Protein AF-A0A3S0BU8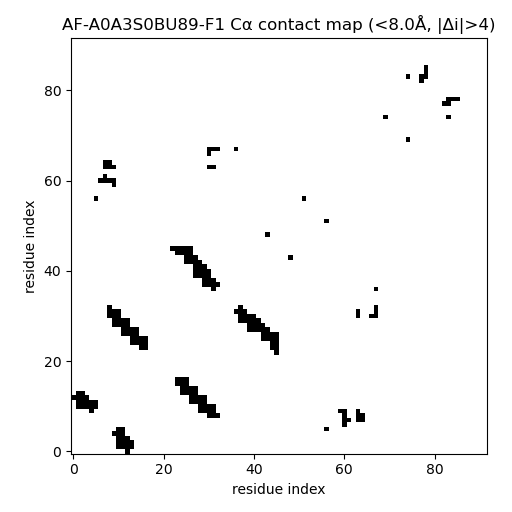9-F1 (afdb_monomer)

Structure (mmCIF, N/CA/C/O backbone):
data_AF-A0A3S0BU89-F1
#
_entry.id   AF-A0A3S0BU89-F1
#
loop_
_atom_site.group_PDB
_atom_site.id
_atom_site.type_symbol
_atom_site.label_atom_id
_atom_site.label_alt_id
_atom_site.label_comp_id
_atom_site.label_asym_id
_atom_site.label_entity_id
_atom_site.label_seq_id
_atom_site.pdbx_PDB_ins_code
_atom_site.Cartn_x
_atom_site.Cartn_y
_atom_site.Cartn_z
_atom_site.occupancy
_atom_site.B_iso_or_equiv
_atom_site.auth_seq_id
_atom_site.auth_comp_id
_atom_site.auth_asym_id
_atom_site.auth_atom_id
_atom_site.pdbx_PDB_model_num
ATOM 1 N N . MET A 1 1 ? 5.395 -13.588 6.426 1.00 62.25 1 MET A N 1
ATOM 2 C CA . MET A 1 1 ? 6.649 -12.809 6.513 1.00 62.25 1 MET A CA 1
ATOM 3 C C . MET A 1 1 ? 6.749 -11.882 5.298 1.00 62.25 1 MET A C 1
ATOM 5 O O . MET A 1 1 ? 6.175 -12.230 4.269 1.00 62.25 1 MET A O 1
ATOM 9 N N . VAL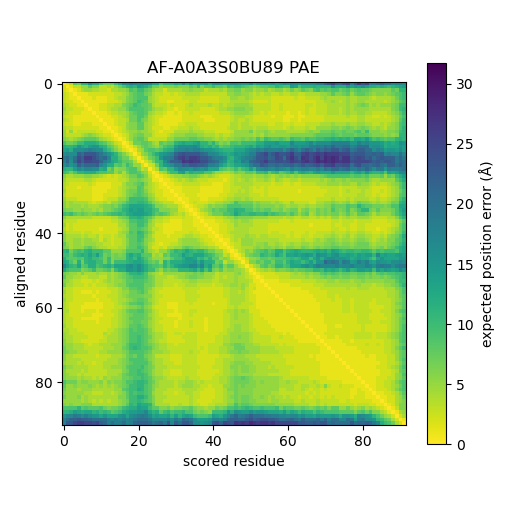 A 1 2 ? 7.358 -10.697 5.435 1.00 78.75 2 VAL A N 1
ATOM 10 C CA . VAL A 1 2 ? 7.607 -9.731 4.337 1.00 78.75 2 VAL A CA 1
ATOM 11 C C . VAL A 1 2 ? 9.011 -9.933 3.762 1.00 78.75 2 VAL A C 1
ATOM 13 O O . VAL A 1 2 ? 9.893 -10.388 4.483 1.00 78.75 2 VAL A O 1
ATOM 16 N N . ASP A 1 3 ? 9.219 -9.615 2.483 1.00 84.69 3 ASP A N 1
ATOM 17 C CA . ASP A 1 3 ? 10.498 -9.839 1.794 1.00 84.69 3 ASP A CA 1
ATOM 18 C C . ASP A 1 3 ? 11.501 -8.699 2.009 1.00 84.69 3 ASP A C 1
ATOM 20 O O . ASP A 1 3 ? 12.703 -8.946 2.051 1.00 84.69 3 ASP A O 1
ATOM 24 N N . ALA A 1 4 ? 11.029 -7.451 2.091 1.00 88.75 4 ALA A N 1
ATOM 25 C CA . ALA A 1 4 ? 11.879 -6.290 2.349 1.00 88.75 4 ALA A CA 1
ATOM 26 C C . ALA A 1 4 ? 11.111 -5.166 3.057 1.00 88.75 4 ALA A C 1
ATOM 28 O O . ALA A 1 4 ? 9.920 -4.966 2.817 1.00 88.75 4 ALA A O 1
ATOM 29 N N . ASN A 1 5 ? 11.820 -4.404 3.888 1.00 91.56 5 ASN A N 1
ATOM 30 C CA . ASN A 1 5 ? 11.356 -3.143 4.460 1.00 91.56 5 ASN A CA 1
ATOM 31 C C . ASN A 1 5 ? 11.967 -1.992 3.649 1.00 91.56 5 ASN A C 1
ATOM 33 O O . ASN A 1 5 ? 13.186 -1.931 3.508 1.00 91.56 5 ASN A O 1
ATOM 37 N N . LEU A 1 6 ? 11.124 -1.116 3.104 1.00 91.62 6 LEU A N 1
ATOM 38 C CA . LEU A 1 6 ? 11.530 0.032 2.288 1.00 91.62 6 LEU A CA 1
ATOM 39 C C . LEU A 1 6 ? 11.523 1.351 3.086 1.00 91.62 6 LEU A C 1
ATOM 41 O O . LEU A 1 6 ? 11.687 2.416 2.500 1.00 91.62 6 LEU A O 1
ATOM 45 N N . GLY A 1 7 ? 11.340 1.296 4.410 1.00 92.44 7 GLY A N 1
ATOM 46 C CA . GLY A 1 7 ? 11.268 2.461 5.294 1.00 92.44 7 GLY A CA 1
ATOM 47 C C . GLY A 1 7 ? 9.892 3.136 5.293 1.00 92.44 7 GLY A C 1
ATOM 48 O O . GLY A 1 7 ? 9.043 2.845 4.456 1.00 92.44 7 GLY A O 1
ATOM 49 N N . GLY A 1 8 ? 9.643 4.019 6.267 1.00 92.56 8 GLY A N 1
ATOM 50 C CA . GLY A 1 8 ? 8.407 4.819 6.330 1.00 92.56 8 GLY A CA 1
ATOM 51 C C . GLY A 1 8 ? 7.106 4.013 6.461 1.00 92.56 8 GLY A C 1
ATOM 52 O O . GLY A 1 8 ? 6.057 4.488 6.045 1.00 92.56 8 GLY A O 1
ATOM 53 N N . GLY A 1 9 ? 7.170 2.787 6.994 1.00 93.44 9 GLY A N 1
ATOM 54 C CA . GLY A 1 9 ? 6.013 1.886 7.073 1.00 93.44 9 GLY A CA 1
ATOM 55 C C . GLY A 1 9 ? 5.678 1.178 5.757 1.00 93.44 9 GLY A C 1
ATOM 56 O O . GLY A 1 9 ? 4.584 0.639 5.624 1.00 93.44 9 GLY A O 1
ATOM 57 N N . VAL A 1 10 ? 6.598 1.172 4.786 1.00 95.31 10 VAL A N 1
ATOM 58 C CA . VAL A 1 10 ? 6.417 0.537 3.475 1.00 95.31 10 VAL A CA 1
ATOM 59 C C . VAL A 1 10 ? 7.181 -0.781 3.404 1.00 95.31 10 VAL A C 1
ATOM 61 O O . VAL A 1 10 ? 8.371 -0.852 3.714 1.00 95.31 10 VAL A O 1
ATOM 64 N N . PHE A 1 11 ? 6.517 -1.829 2.925 1.00 93.06 11 PHE A N 1
ATOM 65 C CA . PHE A 1 11 ? 7.080 -3.170 2.795 1.00 93.06 11 PHE A CA 1
ATOM 66 C C . PHE A 1 11 ? 6.874 -3.728 1.398 1.00 93.06 11 PHE A C 1
ATOM 68 O O . PHE A 1 11 ? 5.842 -3.519 0.763 1.00 93.06 11 PHE A O 1
ATOM 75 N N . LYS A 1 12 ? 7.843 -4.517 0.946 1.00 90.75 12 LYS A N 1
ATOM 76 C CA . LYS A 1 12 ? 7.727 -5.337 -0.255 1.00 90.75 12 LYS A CA 1
ATOM 77 C C . LYS A 1 12 ? 7.429 -6.768 0.161 1.00 90.75 12 LYS A C 1
ATOM 79 O O . LYS A 1 12 ? 8.129 -7.336 1.002 1.00 90.75 12 LYS A O 1
ATOM 84 N N . LYS A 1 13 ? 6.412 -7.363 -0.452 1.00 88.81 13 LYS A N 1
ATOM 85 C CA . LYS A 1 13 ? 6.075 -8.778 -0.285 1.00 88.81 13 LYS A CA 1
ATOM 86 C C . LYS A 1 13 ? 5.856 -9.432 -1.641 1.00 88.81 13 LYS A C 1
ATOM 88 O O . LYS A 1 13 ? 5.304 -8.822 -2.552 1.00 88.81 13 LYS A O 1
ATOM 93 N N . ARG A 1 14 ? 6.309 -10.669 -1.785 1.00 85.06 14 ARG A N 1
ATOM 94 C CA . ARG A 1 14 ? 6.030 -11.527 -2.929 1.00 85.06 14 ARG A CA 1
ATOM 95 C C . ARG A 1 14 ? 4.832 -12.394 -2.591 1.00 85.06 14 ARG A C 1
ATOM 97 O O . ARG A 1 14 ? 4.828 -13.107 -1.590 1.00 85.06 14 ARG A O 1
ATOM 104 N N . VAL A 1 15 ? 3.813 -12.329 -3.435 1.00 82.94 15 VAL A N 1
ATOM 105 C CA . VAL A 1 15 ? 2.623 -13.170 -3.320 1.00 82.94 15 VAL A CA 1
ATOM 106 C C . VAL A 1 15 ? 2.688 -14.217 -4.422 1.00 82.94 15 VAL A C 1
ATOM 108 O O . VAL A 1 15 ? 2.849 -13.896 -5.603 1.00 82.94 15 VAL A O 1
ATOM 111 N N . ALA A 1 16 ? 2.641 -15.487 -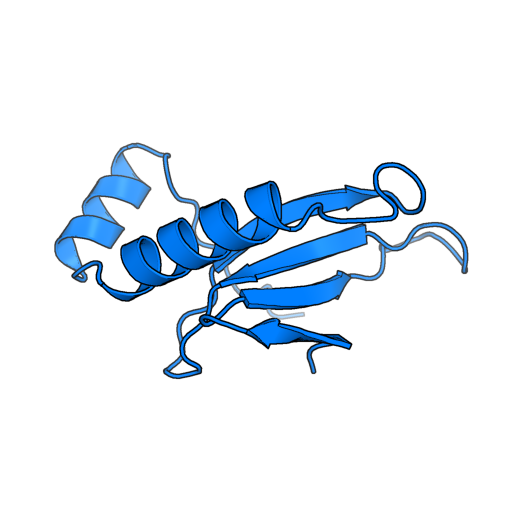4.024 1.00 77.94 16 ALA A N 1
ATOM 112 C CA . ALA A 1 16 ? 2.641 -16.596 -4.964 1.00 77.94 16 ALA A CA 1
ATOM 113 C C . ALA A 1 16 ? 1.326 -16.606 -5.750 1.00 77.94 16 ALA A C 1
ATOM 115 O O . ALA A 1 16 ? 0.250 -16.451 -5.175 1.00 77.94 16 ALA A O 1
ATOM 116 N N . ARG A 1 17 ? 1.411 -16.813 -7.063 1.00 71.44 17 ARG A N 1
ATOM 117 C CA . ARG A 1 17 ? 0.233 -17.005 -7.906 1.00 71.44 17 ARG A CA 1
ATOM 118 C C . ARG A 1 17 ? -0.196 -18.464 -7.821 1.00 71.44 17 ARG A C 1
ATOM 120 O O . ARG A 1 17 ? 0.595 -19.360 -8.109 1.00 71.44 17 ARG A O 1
ATOM 127 N N . GLN A 1 18 ? -1.436 -18.702 -7.405 1.00 63.12 18 GLN A N 1
ATOM 128 C CA . GLN A 1 18 ? -1.986 -20.053 -7.332 1.00 63.12 18 GLN A CA 1
ATOM 129 C C . GLN A 1 18 ? -2.082 -20.641 -8.754 1.00 63.12 18 GLN A C 1
ATOM 131 O O . GLN A 1 18 ? -2.542 -19.961 -9.669 1.00 63.12 18 GLN A O 1
ATOM 136 N N . GLY A 1 19 ? -1.591 -21.870 -8.949 1.00 64.06 19 GLY A N 1
ATOM 137 C CA . GLY A 1 19 ? -1.634 -22.579 -10.238 1.00 64.06 19 GLY A CA 1
ATOM 138 C C . GLY A 1 19 ? -0.468 -22.330 -11.208 1.00 64.06 19 GLY A C 1
ATOM 139 O O . GLY A 1 19 ? -0.496 -22.870 -12.307 1.00 64.06 19 GLY A O 1
ATOM 140 N N . PHE A 1 20 ? 0.560 -21.555 -10.835 1.00 54.97 20 PHE A N 1
ATOM 141 C CA . PHE A 1 20 ? 1.725 -21.306 -11.698 1.00 54.97 20 PHE A CA 1
ATOM 142 C C . PHE A 1 20 ? 3.035 -21.728 -11.018 1.00 54.97 20 PHE A C 1
ATOM 144 O O . PHE A 1 20 ? 3.417 -21.179 -9.983 1.00 54.97 20 PHE A O 1
ATOM 151 N N . GLU A 1 21 ? 3.759 -22.679 -11.618 1.00 49.03 21 GLU A N 1
ATOM 152 C CA . GLU A 1 21 ? 5.075 -23.103 -11.133 1.00 49.03 21 GLU A CA 1
ATOM 153 C C . GLU A 1 21 ? 6.167 -22.075 -11.477 1.00 49.03 21 GLU A C 1
ATOM 155 O O . GLU A 1 21 ? 6.388 -21.728 -12.634 1.00 49.03 21 GLU A O 1
ATOM 160 N N . LYS A 1 22 ? 6.879 -21.613 -10.440 1.00 50.44 22 LYS A N 1
ATOM 161 C CA . LYS A 1 22 ? 8.179 -20.899 -10.445 1.00 50.44 22 LYS A CA 1
ATOM 162 C C . LYS A 1 22 ? 8.303 -19.572 -11.229 1.00 50.44 22 LYS A C 1
ATOM 164 O O . LYS A 1 22 ? 9.258 -18.834 -10.979 1.00 50.44 22 LYS A O 1
ATOM 169 N N . SER A 1 23 ? 7.366 -19.192 -12.099 1.00 53.16 23 SER A N 1
ATOM 170 C CA . SER A 1 23 ? 7.532 -18.056 -13.029 1.00 53.16 23 SER A CA 1
ATOM 171 C C . SER A 1 23 ? 6.598 -16.852 -12.813 1.00 53.16 23 SER A C 1
ATOM 173 O O . SER A 1 23 ? 6.884 -15.790 -13.360 1.00 53.16 23 SER A O 1
ATOM 175 N N . GLY A 1 24 ? 5.560 -16.941 -11.971 1.00 58.88 24 GLY A N 1
ATOM 176 C CA . GLY A 1 24 ? 4.481 -15.936 -11.932 1.00 58.88 24 GLY A CA 1
ATOM 177 C C . GLY A 1 24 ? 4.203 -15.234 -10.598 1.00 58.88 24 GLY A C 1
ATOM 178 O O . GLY A 1 24 ? 3.038 -14.986 -10.317 1.00 58.88 24 GLY A O 1
ATOM 179 N N . SER A 1 25 ? 5.192 -14.950 -9.741 1.00 71.81 25 SER A N 1
ATOM 180 C CA . SER A 1 25 ? 4.913 -14.237 -8.478 1.00 71.81 25 SER A CA 1
ATOM 181 C C . SER A 1 25 ? 4.534 -12.768 -8.702 1.00 71.81 25 SER A C 1
ATOM 183 O O . SER A 1 25 ? 5.131 -12.083 -9.534 1.00 71.81 25 SER A O 1
ATOM 185 N N . TYR A 1 26 ? 3.567 -12.273 -7.929 1.00 82.81 26 TYR A N 1
ATOM 186 C CA . TYR A 1 26 ? 3.266 -10.846 -7.855 1.00 82.81 26 TYR A CA 1
ATOM 187 C C . TYR A 1 26 ? 4.176 -10.181 -6.830 1.00 82.81 26 TYR A C 1
ATOM 189 O O . TYR A 1 26 ? 4.479 -10.750 -5.776 1.00 82.81 26 TYR A O 1
ATOM 197 N N . ARG A 1 27 ? 4.609 -8.961 -7.131 1.00 84.75 27 ARG A N 1
ATOM 198 C CA . ARG A 1 27 ? 5.273 -8.076 -6.177 1.00 84.75 27 ARG A CA 1
ATOM 199 C C . ARG A 1 27 ? 4.229 -7.095 -5.679 1.00 84.75 27 ARG A C 1
ATOM 201 O O . ARG A 1 27 ? 3.616 -6.388 -6.471 1.00 84.75 27 ARG A O 1
ATOM 208 N N . THR A 1 28 ? 4.032 -7.075 -4.371 1.00 89.94 28 THR A N 1
ATOM 209 C CA . THR A 1 28 ? 3.102 -6.165 -3.713 1.00 89.94 28 THR A CA 1
ATOM 210 C C . THR A 1 28 ? 3.857 -5.192 -2.828 1.00 89.94 28 THR A C 1
ATOM 212 O O . THR A 1 28 ? 4.780 -5.594 -2.109 1.00 89.94 28 THR A O 1
ATOM 215 N N . ILE A 1 29 ? 3.433 -3.936 -2.860 1.00 92.81 29 ILE A N 1
ATOM 216 C CA . ILE A 1 29 ? 3.829 -2.896 -1.923 1.00 92.81 29 ILE A CA 1
ATOM 217 C C . ILE A 1 29 ? 2.720 -2.731 -0.899 1.00 92.81 29 ILE A C 1
ATOM 219 O O . ILE A 1 29 ? 1.549 -2.571 -1.243 1.00 92.81 29 ILE A O 1
ATOM 223 N N . LEU A 1 30 ? 3.118 -2.824 0.360 1.00 93.81 30 LEU A N 1
ATOM 224 C CA . LEU A 1 30 ? 2.248 -2.825 1.520 1.00 93.81 30 LEU A CA 1
ATOM 225 C C . LEU A 1 30 ? 2.588 -1.633 2.407 1.00 93.81 30 LEU A C 1
ATOM 227 O O . LEU A 1 30 ? 3.768 -1.341 2.597 1.00 93.81 30 LEU A O 1
ATOM 231 N N . ALA A 1 31 ? 1.575 -1.016 3.004 1.00 94.94 31 ALA A N 1
ATOM 232 C CA . ALA A 1 31 ? 1.735 -0.106 4.128 1.00 94.94 31 ALA A CA 1
ATOM 233 C C . ALA A 1 31 ? 1.323 -0.787 5.434 1.00 94.94 31 ALA A C 1
ATOM 235 O O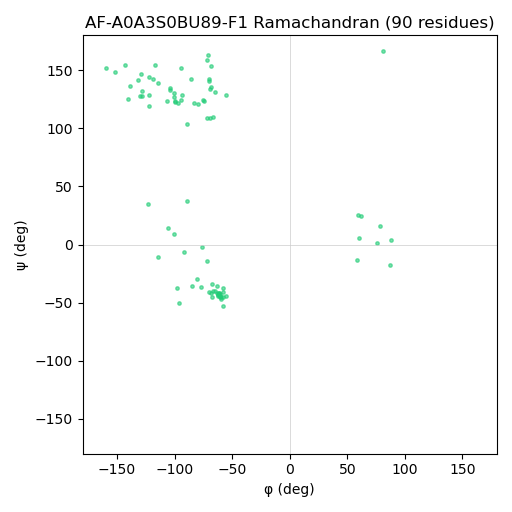 . ALA A 1 31 ? 0.287 -1.452 5.497 1.00 94.94 31 ALA A O 1
ATOM 236 N N . SER A 1 32 ? 2.135 -0.619 6.474 1.00 93.44 32 SER A N 1
ATOM 237 C CA . SER A 1 32 ? 1.806 -1.039 7.833 1.00 93.44 32 SER A CA 1
ATOM 238 C C . SER A 1 32 ? 2.655 -0.288 8.860 1.00 93.44 32 SER A C 1
ATOM 240 O O . SER A 1 32 ? 3.797 0.090 8.605 1.00 93.44 32 SER A O 1
ATOM 242 N N . ASN A 1 33 ? 2.120 -0.125 10.063 1.00 88.50 33 ASN A N 1
ATOM 243 C CA . ASN A 1 33 ? 2.859 0.286 11.257 1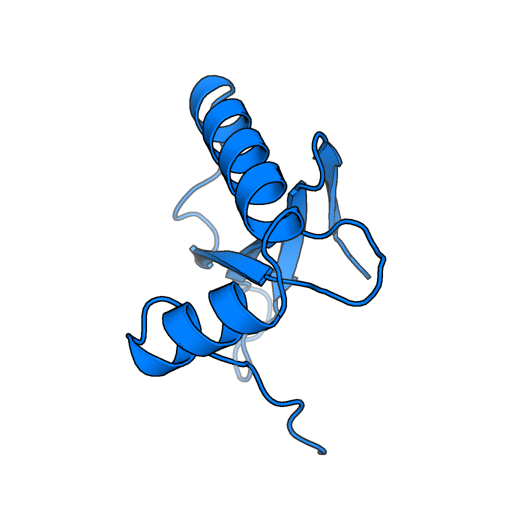.00 88.50 33 ASN A CA 1
ATOM 244 C C . ASN A 1 33 ? 3.081 -0.893 12.227 1.00 88.50 33 ASN A C 1
ATOM 246 O O . ASN A 1 33 ? 3.406 -0.672 13.389 1.00 88.50 33 ASN A O 1
ATOM 250 N N . TYR A 1 34 ? 2.869 -2.132 11.764 1.00 83.69 34 TYR A N 1
ATOM 251 C CA . TYR A 1 34 ? 2.859 -3.363 12.564 1.00 83.69 34 TYR A CA 1
ATOM 252 C C . TYR A 1 34 ? 1.803 -3.423 13.680 1.00 83.69 34 TYR A C 1
ATOM 254 O O . TYR A 1 34 ? 1.745 -4.418 14.398 1.00 83.69 34 TYR A O 1
ATOM 262 N N . ASN A 1 35 ? 0.904 -2.441 13.786 1.00 84.00 35 ASN A N 1
ATOM 263 C CA . ASN A 1 35 ? -0.145 -2.394 14.804 1.00 84.00 35 ASN A CA 1
ATOM 264 C C . ASN A 1 35 ? -1.438 -3.102 14.347 1.00 84.00 35 ASN A C 1
ATOM 266 O O . ASN A 1 35 ? -2.545 -2.627 14.579 1.00 84.00 35 ASN A O 1
ATOM 270 N N . GLY A 1 36 ? -1.295 -4.215 13.621 1.00 81.94 36 GLY A N 1
ATOM 271 C CA . GLY A 1 36 ? -2.407 -5.041 13.132 1.00 81.94 36 GLY A CA 1
ATOM 272 C C . GLY A 1 36 ? -3.016 -4.628 11.785 1.00 81.94 36 GLY A C 1
ATOM 273 O O . GLY A 1 36 ? -3.639 -5.465 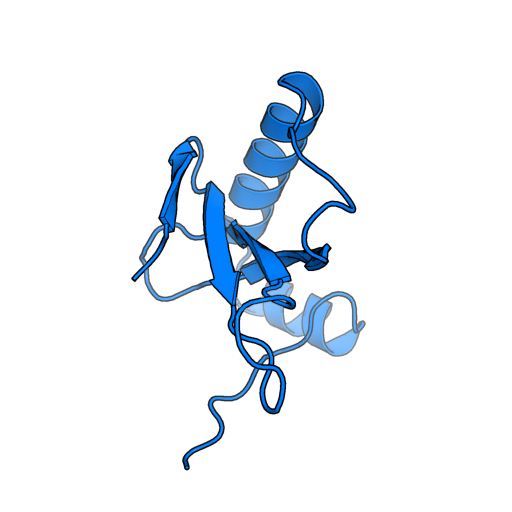11.138 1.00 81.94 36 GLY A O 1
ATOM 274 N N . MET A 1 37 ? -2.787 -3.402 11.305 1.00 87.81 37 MET A N 1
ATOM 275 C CA . MET A 1 37 ? -3.300 -2.935 10.010 1.00 87.81 37 MET A CA 1
ATOM 276 C C . MET A 1 37 ? -2.276 -3.135 8.889 1.00 87.81 37 MET A C 1
ATOM 278 O O . MET A 1 37 ? -1.122 -2.712 8.995 1.00 87.81 37 MET A O 1
ATOM 282 N N . TRP A 1 38 ? -2.709 -3.764 7.797 1.00 92.25 38 TRP A N 1
ATOM 283 C CA . TRP A 1 38 ? -1.928 -3.949 6.575 1.00 92.25 38 TRP A CA 1
ATOM 284 C C . TRP A 1 38 ? -2.763 -3.515 5.376 1.00 92.25 38 TRP A C 1
ATOM 286 O O . TRP A 1 38 ? -3.876 -4.001 5.200 1.00 92.25 38 TRP A O 1
ATOM 296 N N . VAL A 1 39 ? -2.215 -2.635 4.539 1.00 92.69 39 VAL A N 1
ATOM 297 C CA . VAL A 1 39 ? -2.898 -2.126 3.342 1.00 92.69 39 VAL A CA 1
ATOM 298 C C . VAL A 1 39 ? -2.064 -2.437 2.107 1.00 92.69 39 VAL A C 1
ATOM 300 O O . VAL A 1 39 ? -0.872 -2.135 2.072 1.00 92.69 39 VAL A O 1
ATOM 303 N N . PHE A 1 40 ? -2.678 -3.038 1.089 1.00 92.56 40 PHE A N 1
ATOM 304 C CA . PHE A 1 40 ? -2.061 -3.209 -0.227 1.00 92.56 40 PHE A CA 1
ATOM 305 C C . PHE A 1 40 ? -2.175 -1.900 -1.010 1.00 92.56 40 PHE A C 1
ATOM 307 O O . PHE A 1 40 ? -3.281 -1.429 -1.241 1.00 92.56 40 PHE A O 1
ATOM 314 N N . ILE A 1 41 ? -1.043 -1.325 -1.421 1.00 91.88 41 ILE A N 1
ATOM 315 C CA . ILE A 1 41 ? -1.021 -0.087 -2.214 1.00 91.88 41 ILE A CA 1
ATOM 316 C C . ILE A 1 41 ? -0.900 -0.419 -3.703 1.00 91.88 41 ILE A C 1
ATOM 318 O O . ILE A 1 41 ? -1.665 0.077 -4.520 1.00 91.88 41 ILE A O 1
ATOM 322 N N . ILE A 1 42 ? 0.073 -1.261 -4.067 1.00 89.25 42 ILE A N 1
ATOM 323 C CA . ILE A 1 42 ? 0.375 -1.587 -5.469 1.00 89.25 42 ILE A CA 1
ATOM 324 C C . ILE A 1 42 ? 0.661 -3.081 -5.582 1.00 89.25 42 ILE A C 1
ATOM 326 O O . ILE A 1 42 ? 1.402 -3.626 -4.764 1.00 89.25 42 ILE A O 1
ATOM 330 N N . GLY A 1 43 ? 0.124 -3.739 -6.609 1.00 88.38 43 GLY A N 1
ATOM 331 C CA . GLY A 1 43 ? 0.486 -5.099 -7.006 1.00 88.38 43 GLY A CA 1
ATOM 332 C C . GLY A 1 43 ? 0.832 -5.147 -8.492 1.00 88.38 43 GLY A C 1
ATOM 333 O O . GLY A 1 43 ? 0.091 -4.603 -9.301 1.00 88.38 43 GLY A O 1
ATOM 334 N N . PHE A 1 44 ? 1.948 -5.780 -8.851 1.00 83.69 44 PHE A N 1
ATOM 335 C CA . PHE A 1 44 ? 2.398 -5.905 -10.244 1.00 83.69 44 PHE A CA 1
ATOM 336 C C . PHE A 1 44 ? 3.047 -7.265 -10.505 1.00 83.69 44 PHE A C 1
ATOM 338 O O . PHE A 1 44 ? 3.552 -7.922 -9.582 1.00 83.69 44 PHE A O 1
ATOM 345 N N . ALA A 1 45 ? 3.015 -7.716 -11.759 1.00 81.50 45 ALA A N 1
ATOM 346 C CA . ALA A 1 45 ? 3.598 -8.993 -12.150 1.00 81.50 45 ALA A CA 1
ATOM 347 C C . ALA A 1 45 ? 5.137 -8.948 -12.128 1.00 81.50 45 ALA A C 1
ATOM 349 O O . ALA A 1 45 ? 5.777 -7.892 -12.198 1.00 81.50 45 ALA A O 1
ATOM 350 N N . LYS A 1 46 ? 5.766 -10.124 -12.032 1.00 72.94 46 LYS A N 1
ATOM 351 C CA . LYS A 1 46 ? 7.219 -10.260 -12.187 1.00 72.94 46 LYS A CA 1
ATOM 352 C C . LYS A 1 46 ? 7.645 -9.671 -13.545 1.00 72.94 46 LYS A C 1
ATOM 354 O O . LYS A 1 46 ? 7.089 -10.052 -14.567 1.00 72.94 46 LYS A O 1
ATOM 359 N N . ASN A 1 47 ? 8.645 -8.782 -13.526 1.00 68.62 47 ASN A N 1
ATOM 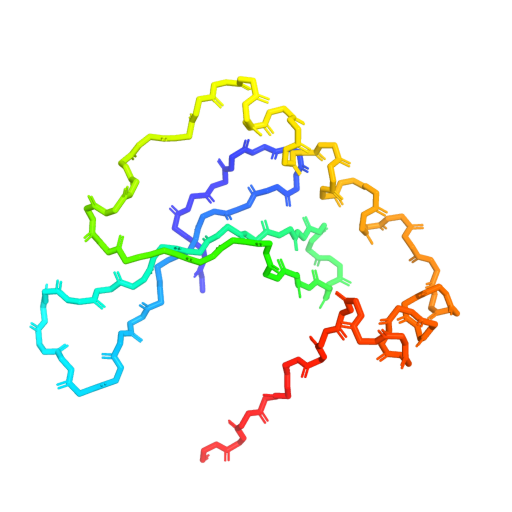360 C CA . ASN A 1 47 ? 9.216 -8.035 -14.666 1.00 68.62 47 ASN A CA 1
ATOM 361 C C . ASN A 1 47 ? 8.391 -6.848 -15.200 1.00 68.62 47 ASN A C 1
ATOM 363 O O . ASN A 1 47 ? 8.835 -6.194 -16.134 1.00 68.62 47 ASN A O 1
ATOM 367 N N . GLU A 1 48 ? 7.232 -6.535 -14.618 1.00 71.88 48 GLU A N 1
ATOM 368 C CA . GLU A 1 48 ? 6.454 -5.354 -15.028 1.00 71.88 48 GLU A CA 1
ATOM 369 C C . GLU A 1 48 ? 7.051 -4.056 -14.461 1.00 71.88 48 GLU A C 1
ATOM 371 O O . GLU A 1 48 ? 7.104 -3.026 -15.126 1.00 71.88 48 GLU A O 1
ATOM 376 N N . ARG A 1 49 ? 7.575 -4.132 -13.233 1.00 69.25 49 ARG A N 1
ATOM 377 C CA . ARG A 1 49 ? 8.408 -3.100 -12.610 1.00 69.25 49 ARG A CA 1
ATOM 378 C C . ARG A 1 49 ? 9.535 -3.770 -11.837 1.00 69.25 49 ARG A C 1
ATOM 380 O O . ARG A 1 49 ? 9.288 -4.642 -10.996 1.00 69.25 49 ARG A O 1
ATOM 387 N N . ASP A 1 50 ? 10.776 -3.398 -12.126 1.00 65.62 50 ASP A N 1
ATOM 388 C CA . ASP A 1 50 ? 11.941 -3.956 -11.428 1.00 65.62 50 ASP A CA 1
ATOM 389 C C . ASP A 1 50 ? 12.451 -3.051 -10.301 1.00 65.62 50 ASP A C 1
ATOM 391 O O . ASP A 1 50 ? 12.747 -3.567 -9.219 1.00 65.62 50 ASP A O 1
ATOM 395 N N . ASN A 1 51 ? 12.419 -1.727 -10.485 1.00 73.44 51 ASN A N 1
ATOM 396 C CA . ASN A 1 51 ? 12.813 -0.738 -9.479 1.00 73.44 51 ASN A CA 1
ATOM 397 C C . ASN A 1 51 ? 11.674 0.239 -9.159 1.00 73.44 51 ASN A C 1
ATOM 399 O O . ASN A 1 51 ? 10.904 0.604 -10.040 1.00 73.44 51 ASN A O 1
ATOM 403 N N . ILE A 1 52 ? 11.589 0.634 -7.885 1.00 82.88 52 ILE A N 1
ATOM 404 C CA . ILE A 1 52 ? 10.798 1.782 -7.422 1.00 82.88 52 ILE A CA 1
ATOM 405 C C . ILE A 1 52 ? 11.785 2.934 -7.321 1.00 82.88 52 ILE A C 1
ATOM 407 O O . ILE A 1 52 ? 12.796 2.811 -6.624 1.00 82.88 52 ILE A O 1
ATOM 411 N N . GLU A 1 53 ? 11.526 4.016 -8.043 1.00 88.25 53 GLU A N 1
ATOM 412 C CA . GLU A 1 53 ? 12.394 5.189 -8.008 1.00 88.25 53 GLU A CA 1
ATOM 413 C C . GLU A 1 53 ? 12.324 5.880 -6.645 1.00 88.25 53 GLU A C 1
ATOM 415 O O . GLU A 1 53 ? 11.314 5.811 -5.947 1.00 88.25 53 GLU A O 1
ATOM 420 N N . SER A 1 54 ? 13.380 6.595 -6.254 1.00 90.44 54 SER A N 1
ATOM 421 C CA . SER A 1 54 ? 13.432 7.252 -4.942 1.00 90.44 54 SER A CA 1
ATOM 422 C C . SER A 1 54 ? 12.281 8.241 -4.729 1.00 90.44 54 SER A C 1
ATOM 424 O O . SER A 1 54 ? 11.736 8.315 -3.631 1.00 90.44 54 SER A O 1
ATOM 426 N N . GLN A 1 55 ? 11.877 8.975 -5.772 1.00 92.50 55 GLN A N 1
ATOM 427 C CA . GLN A 1 55 ? 10.739 9.898 -5.698 1.00 92.50 55 GLN A CA 1
ATOM 428 C C . GLN A 1 55 ? 9.407 9.156 -5.533 1.00 92.50 55 GLN A C 1
ATOM 430 O O . GLN A 1 55 ? 8.582 9.552 -4.710 1.00 92.50 55 GLN A O 1
ATOM 435 N N . GLU A 1 56 ? 9.223 8.050 -6.259 1.00 92.12 56 GLU A N 1
ATOM 436 C CA . GLU A 1 56 ? 8.055 7.181 -6.107 1.00 92.12 56 GLU A CA 1
ATOM 437 C C . GLU A 1 56 ? 8.004 6.587 -4.693 1.00 92.12 56 GLU A C 1
ATOM 439 O O . GLU A 1 56 ? 6.957 6.608 -4.049 1.00 92.12 56 GLU A O 1
ATOM 444 N N . LEU A 1 57 ? 9.142 6.135 -4.157 1.00 93.06 57 LEU A N 1
ATOM 445 C CA . LEU A 1 57 ? 9.223 5.609 -2.799 1.00 93.06 57 LEU A CA 1
ATOM 446 C C . LEU A 1 57 ? 8.830 6.658 -1.751 1.00 93.06 57 LEU A C 1
ATOM 448 O O . LEU A 1 57 ? 8.084 6.333 -0.831 1.00 93.06 57 LEU A O 1
ATOM 452 N N . ILE A 1 58 ? 9.281 7.908 -1.894 1.00 95.31 58 ILE A N 1
ATOM 453 C CA . ILE A 1 58 ? 8.903 9.004 -0.986 1.00 95.31 58 ILE A CA 1
ATOM 454 C C . ILE A 1 58 ? 7.387 9.235 -1.020 1.00 95.31 58 ILE A C 1
ATOM 456 O O . ILE A 1 58 ? 6.761 9.356 0.034 1.00 95.31 58 ILE A O 1
ATOM 460 N N . ALA A 1 59 ? 6.783 9.248 -2.211 1.00 95.31 59 ALA A N 1
ATOM 461 C CA . ALA A 1 59 ? 5.336 9.394 -2.355 1.00 95.31 59 ALA A CA 1
ATOM 462 C C . ALA A 1 59 ? 4.579 8.227 -1.697 1.00 95.31 59 ALA A C 1
ATOM 464 O O . ALA A 1 59 ? 3.634 8.450 -0.939 1.00 95.31 59 ALA A O 1
ATOM 465 N N . ILE A 1 60 ? 5.040 6.989 -1.908 1.00 94.62 60 ILE A N 1
ATOM 466 C CA . ILE A 1 60 ? 4.461 5.791 -1.286 1.00 94.62 60 ILE A CA 1
ATOM 467 C C . ILE A 1 60 ? 4.584 5.854 0.243 1.00 94.62 60 ILE A C 1
ATOM 469 O O . ILE A 1 60 ? 3.628 5.530 0.939 1.00 94.62 60 ILE A O 1
ATOM 473 N N . GLN A 1 61 ? 5.724 6.288 0.785 1.00 95.31 61 GLN A N 1
ATOM 474 C CA . GLN A 1 61 ? 5.918 6.448 2.232 1.00 95.31 61 GLN A CA 1
ATOM 475 C C . GLN A 1 61 ? 5.001 7.528 2.820 1.00 95.31 61 GLN A C 1
ATOM 477 O O . GLN A 1 61 ? 4.434 7.339 3.897 1.00 95.31 61 GLN A O 1
ATOM 482 N N . GLY A 1 62 ? 4.814 8.643 2.109 1.00 96.00 62 GLY A N 1
ATOM 483 C CA . GLY A 1 62 ? 3.850 9.677 2.486 1.00 96.00 62 GLY A CA 1
ATOM 484 C C . GLY A 1 62 ? 2.422 9.135 2.532 1.00 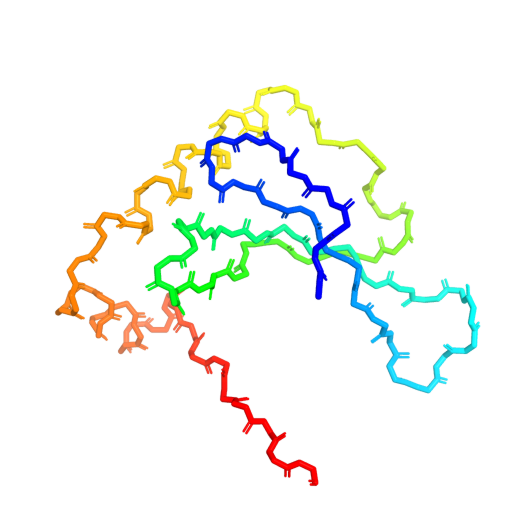96.00 62 GLY A C 1
ATOM 485 O O . GLY A 1 62 ? 1.713 9.342 3.518 1.00 96.00 62 GLY A O 1
ATOM 486 N N . TYR A 1 63 ? 2.031 8.368 1.514 1.00 94.88 63 TYR A N 1
ATOM 487 C CA . TYR A 1 63 ? 0.713 7.742 1.460 1.00 94.88 63 TYR A CA 1
ATOM 488 C C . TYR A 1 63 ? 0.529 6.665 2.536 1.00 94.88 63 TYR A C 1
ATOM 490 O O . TYR A 1 63 ? -0.509 6.615 3.189 1.00 94.88 63 TYR A O 1
ATOM 498 N N . ALA A 1 64 ? 1.559 5.858 2.803 1.00 94.81 64 ALA A N 1
ATOM 499 C CA . ALA A 1 64 ? 1.555 4.899 3.902 1.00 94.81 64 ALA A CA 1
ATOM 500 C C . ALA A 1 64 ? 1.322 5.600 5.245 1.00 94.81 64 ALA A C 1
ATOM 502 O O . ALA A 1 64 ? 0.482 5.164 6.027 1.00 94.81 64 ALA A O 1
ATOM 503 N N . LYS A 1 65 ? 2.005 6.721 5.499 1.00 94.44 65 LYS A N 1
ATOM 504 C CA . LYS A 1 65 ? 1.806 7.511 6.719 1.00 94.44 65 LYS A CA 1
ATOM 505 C C . LYS A 1 65 ? 0.391 8.086 6.814 1.00 94.44 65 LYS A C 1
ATOM 507 O O . LYS A 1 65 ? -0.182 8.051 7.897 1.00 94.44 65 LYS A O 1
ATOM 512 N N . PHE A 1 66 ? -0.159 8.584 5.705 1.00 94.25 66 PHE A N 1
ATOM 513 C CA . PHE A 1 66 ? -1.548 9.042 5.638 1.00 94.25 66 PHE A CA 1
ATOM 514 C C . PHE A 1 66 ? -2.518 7.913 6.009 1.00 94.25 66 PHE A C 1
ATOM 516 O O . PHE A 1 66 ? -3.289 8.071 6.949 1.00 94.25 66 PHE A O 1
ATOM 523 N N . LEU A 1 67 ? -2.402 6.748 5.363 1.00 93.50 67 LEU A N 1
ATOM 524 C CA . LEU A 1 67 ? -3.248 5.580 5.631 1.00 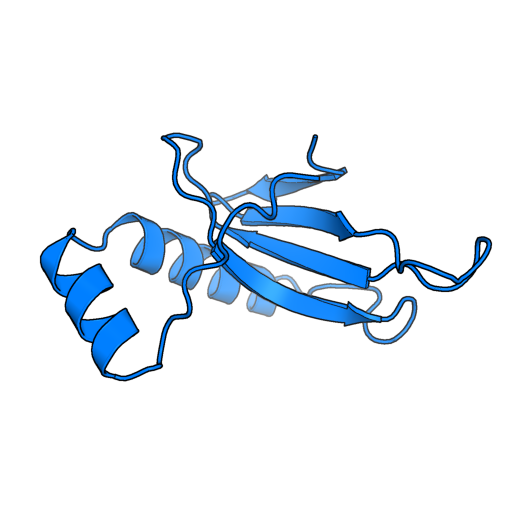93.50 67 LEU A CA 1
ATOM 525 C C . LEU A 1 67 ? -3.164 5.113 7.090 1.00 93.50 67 LEU A C 1
ATOM 527 O O . LEU A 1 67 ? -4.178 4.772 7.686 1.00 93.50 67 LEU A O 1
ATOM 531 N N . MET A 1 68 ? -1.963 5.107 7.676 1.00 92.75 68 MET A N 1
ATOM 532 C CA . MET A 1 68 ? -1.763 4.718 9.078 1.00 92.75 68 MET A CA 1
ATOM 533 C C . MET A 1 68 ? -2.283 5.762 10.080 1.00 92.75 68 MET A C 1
ATOM 535 O O . MET A 1 68 ? -2.370 5.460 11.269 1.00 92.75 68 MET A O 1
ATOM 539 N N . GLY A 1 69 ? -2.573 6.984 9.625 1.00 92.69 69 GLY A N 1
ATOM 540 C CA . GLY A 1 69 ? -3.143 8.060 10.434 1.00 92.69 69 GLY A CA 1
ATOM 541 C C . GLY A 1 69 ? -4.669 8.124 10.402 1.00 92.69 69 GLY A C 1
ATOM 542 O O . GLY A 1 69 ? -5.235 8.922 11.144 1.00 92.69 69 GLY A O 1
ATOM 543 N N . LEU A 1 70 ? -5.326 7.309 9.571 1.00 93.44 70 LEU A N 1
ATOM 544 C CA . LEU A 1 70 ? -6.780 7.301 9.457 1.00 93.44 70 LEU A CA 1
ATOM 545 C C . LEU A 1 70 ? -7.428 6.739 10.724 1.00 93.44 70 LEU A C 1
ATOM 547 O O . LEU A 1 70 ? -7.048 5.688 11.246 1.00 93.44 70 LEU A O 1
ATOM 551 N N . SER A 1 71 ? -8.453 7.435 11.196 1.00 93.69 71 SER A N 1
ATOM 552 C CA . SER A 1 71 ? -9.368 6.945 12.216 1.00 93.69 71 SER A CA 1
ATOM 553 C C . SER A 1 71 ? -10.268 5.839 11.663 1.00 93.69 71 SER A C 1
ATOM 555 O O . SER A 1 71 ? -10.464 5.697 10.456 1.00 93.69 71 SER A O 1
ATOM 557 N N . LYS A 1 72 ? -10.890 5.075 12.566 1.00 92.06 72 LYS A N 1
ATOM 558 C CA . LYS A 1 72 ? -11.842 4.026 12.185 1.00 92.06 72 LYS A CA 1
ATOM 559 C C . LYS A 1 72 ? -12.984 4.565 11.312 1.00 92.06 72 LYS A C 1
ATOM 561 O O . LYS A 1 72 ? -13.282 3.967 10.291 1.00 92.06 72 LYS A O 1
ATOM 566 N N . SER A 1 73 ? -13.560 5.714 11.668 1.00 96.19 73 SER A N 1
ATOM 567 C CA . SER A 1 73 ? -14.635 6.341 10.888 1.00 96.19 73 SER A CA 1
ATOM 568 C C . SER A 1 73 ? -14.193 6.760 9.487 1.00 96.19 73 SER A C 1
ATOM 570 O O . SER A 1 73 ? -14.973 6.674 8.547 1.00 96.19 73 SER A O 1
ATOM 572 N N . GLU A 1 74 ? -12.947 7.211 9.324 1.00 96.00 74 GLU A N 1
ATOM 573 C CA . GLU A 1 74 ? -12.416 7.540 7.998 1.00 96.00 74 GLU A CA 1
ATOM 574 C C . GLU A 1 74 ? -12.195 6.277 7.166 1.00 96.00 74 GLU A C 1
ATOM 576 O O . GLU A 1 74 ? -12.537 6.265 5.989 1.00 96.00 74 GLU A O 1
ATOM 581 N N . ILE A 1 75 ? -11.689 5.200 7.776 1.00 93.62 75 ILE A N 1
ATOM 582 C CA . ILE A 1 75 ? -11.571 3.897 7.112 1.00 93.62 75 ILE A CA 1
ATOM 583 C C . ILE A 1 75 ? -12.952 3.399 6.669 1.00 93.62 75 ILE A C 1
ATOM 585 O O . ILE A 1 75 ? -13.099 3.007 5.515 1.00 93.62 75 ILE A O 1
ATOM 589 N N . ASP A 1 76 ? -13.959 3.465 7.541 1.00 95.19 76 ASP A N 1
ATOM 590 C CA . ASP A 1 76 ? -15.330 3.047 7.230 1.00 95.19 76 ASP A CA 1
ATOM 591 C C . ASP A 1 76 ? -15.897 3.855 6.043 1.00 95.19 76 ASP A C 1
ATOM 593 O O . ASP A 1 76 ? -16.395 3.269 5.083 1.00 95.19 76 ASP A O 1
ATOM 597 N N . ASN A 1 77 ? -15.706 5.181 6.023 1.00 96.81 77 ASN A N 1
ATOM 598 C CA . ASN A 1 77 ? -16.109 6.030 4.893 1.00 96.81 77 ASN A CA 1
ATOM 599 C C . ASN A 1 77 ? -15.396 5.652 3.581 1.00 96.81 77 ASN A C 1
ATOM 601 O O . ASN A 1 77 ? -16.013 5.624 2.516 1.00 96.81 77 ASN A O 1
ATOM 605 N N . LEU A 1 78 ? -14.093 5.357 3.631 1.00 95.12 78 LEU A N 1
ATOM 606 C CA . LEU A 1 78 ? -13.332 4.942 2.447 1.00 95.12 78 LEU A CA 1
ATOM 607 C C . LEU A 1 78 ? -13.783 3.571 1.924 1.00 95.12 78 LEU A C 1
ATOM 609 O O . LEU A 1 78 ? -13.770 3.345 0.712 1.00 95.12 78 LEU A O 1
ATOM 613 N N . LEU A 1 79 ? -14.193 2.665 2.815 1.00 94.50 79 LEU A N 1
ATOM 614 C CA . LEU A 1 79 ? -14.784 1.378 2.447 1.00 94.50 79 LEU A CA 1
ATOM 615 C C . LEU A 1 79 ? -16.157 1.567 1.788 1.00 94.50 79 LEU A C 1
ATOM 617 O O . LEU A 1 79 ? -16.420 0.970 0.743 1.00 94.50 79 LEU A O 1
ATOM 621 N N . GLU A 1 80 ? -17.013 2.427 2.347 1.00 96.19 80 GLU A N 1
ATOM 622 C CA . GLU A 1 80 ? -18.330 2.750 1.776 1.00 96.19 80 GLU A CA 1
ATOM 623 C C . GLU A 1 80 ? -18.214 3.382 0.382 1.00 96.19 80 GLU A C 1
ATOM 625 O O . GLU A 1 80 ? -18.924 2.986 -0.548 1.00 96.19 80 GLU A O 1
ATOM 630 N N . ASN A 1 81 ? -17.252 4.292 0.205 1.00 96.00 81 ASN A N 1
ATOM 631 C CA . ASN A 1 81 ? -16.968 4.945 -1.075 1.00 96.00 81 ASN A CA 1
ATOM 632 C C . ASN A 1 81 ? -16.210 4.053 -2.070 1.00 96.00 81 ASN A C 1
ATOM 634 O O . ASN A 1 81 ? -15.981 4.465 -3.208 1.00 96.00 81 ASN A O 1
ATOM 638 N N . LYS A 1 82 ? -15.846 2.823 -1.677 1.00 92.94 82 LYS A N 1
ATOM 639 C CA . LYS A 1 82 ? -15.070 1.868 -2.487 1.00 92.94 82 LYS A CA 1
ATOM 640 C C . LYS A 1 82 ? -13.688 2.385 -2.903 1.00 92.94 82 LYS A C 1
ATOM 642 O O . LYS A 1 82 ? -13.128 1.942 -3.910 1.00 92.94 82 LYS A O 1
ATOM 647 N N . GLU A 1 83 ? -13.139 3.308 -2.122 1.00 91.75 83 GLU A N 1
ATOM 648 C CA . GLU A 1 83 ? -11.749 3.750 -2.232 1.00 91.75 83 GLU A CA 1
ATOM 649 C C . GLU A 1 83 ? -10.806 2.758 -1.542 1.00 91.75 83 GLU A C 1
ATOM 651 O O . GLU A 1 83 ? -9.675 2.557 -1.981 1.00 91.75 83 GLU A O 1
ATOM 656 N N . LEU A 1 84 ? -11.298 2.081 -0.500 1.00 92.62 84 LEU A N 1
ATOM 657 C CA . LEU A 1 84 ? -10.660 0.917 0.100 1.00 92.62 84 LEU A CA 1
ATOM 658 C C . LEU A 1 84 ? -11.541 -0.321 -0.050 1.00 92.62 84 LEU A C 1
ATOM 660 O O . LEU A 1 84 ? -12.766 -0.248 -0.122 1.00 92.62 84 LEU A O 1
ATOM 664 N N . TYR A 1 85 ? -10.887 -1.479 -0.045 1.00 91.75 85 TYR A N 1
ATOM 665 C CA . TYR A 1 85 ? -11.541 -2.779 -0.019 1.00 91.75 85 TYR A CA 1
ATOM 666 C C . TYR A 1 85 ? -10.944 -3.608 1.107 1.00 91.75 85 TYR A C 1
ATOM 668 O O . TYR A 1 85 ? -9.725 -3.783 1.192 1.00 91.75 85 TYR A O 1
ATOM 676 N N . GLU A 1 86 ? -11.806 -4.141 1.964 1.00 91.12 86 GLU A N 1
ATOM 677 C CA . GLU A 1 86 ? -11.383 -5.064 3.006 1.00 91.12 86 GLU A CA 1
ATOM 678 C C . GLU A 1 86 ? -11.072 -6.435 2.391 1.00 91.12 86 GLU A C 1
ATOM 680 O O . GLU A 1 86 ? -11.917 -7.065 1.750 1.00 91.12 86 GLU A O 1
ATOM 685 N N . VAL A 1 87 ? -9.849 -6.919 2.610 1.00 87.69 87 VAL A N 1
ATOM 686 C CA . VAL A 1 87 ? -9.456 -8.278 2.232 1.00 87.69 87 VAL A CA 1
ATOM 687 C C . VAL A 1 87 ? -9.760 -9.202 3.402 1.00 87.69 87 VAL A C 1
ATOM 689 O O . VAL A 1 87 ? -9.029 -9.233 4.393 1.00 87.69 87 VAL A O 1
ATOM 692 N N . LYS A 1 88 ? -10.846 -9.966 3.286 1.00 84.00 88 LYS A N 1
ATOM 693 C CA . LYS A 1 88 ? -11.204 -10.972 4.288 1.00 84.00 88 LYS A CA 1
ATOM 694 C C . LYS A 1 88 ? -10.224 -12.137 4.232 1.00 84.00 88 LYS A C 1
ATOM 696 O O . LYS A 1 88 ? -9.791 -12.555 3.160 1.00 84.00 88 LYS A O 1
ATOM 701 N N . ASN A 1 89 ? -9.888 -12.673 5.399 1.00 75.44 89 ASN A N 1
ATOM 702 C CA . ASN A 1 89 ? -9.124 -13.907 5.475 1.00 75.44 89 ASN A CA 1
ATOM 703 C C . ASN A 1 89 ? -10.016 -15.060 4.994 1.00 75.44 89 ASN A C 1
ATOM 705 O O . ASN A 1 89 ? -10.974 -15.425 5.679 1.00 75.44 89 ASN A O 1
ATOM 709 N N . GLU A 1 90 ? -9.731 -15.619 3.819 1.00 66.12 90 GLU A N 1
ATOM 710 C CA . GLU A 1 90 ? -10.353 -16.874 3.406 1.00 66.12 90 GLU A CA 1
ATOM 711 C C . GLU A 1 90 ? -9.853 -17.972 4.343 1.00 66.12 90 GLU A C 1
ATOM 713 O O . GLU A 1 90 ? -8.677 -18.344 4.337 1.00 66.12 90 GLU A O 1
ATOM 718 N N . THR A 1 91 ? -10.748 -18.459 5.200 1.00 47.25 91 THR A N 1
ATOM 719 C CA . THR A 1 91 ? -10.458 -19.632 6.021 1.00 47.25 91 THR A CA 1
ATOM 720 C C . THR A 1 91 ? -10.466 -20.820 5.068 1.00 47.25 91 THR A C 1
ATOM 722 O O . THR A 1 91 ? -11.510 -21.144 4.505 1.00 47.25 91 THR A O 1
ATOM 725 N N . LYS A 1 92 ? -9.286 -21.378 4.804 1.00 45.19 92 LYS A N 1
ATOM 726 C CA . LYS A 1 92 ? -9.130 -22.603 4.020 1.00 45.19 92 LYS A CA 1
ATOM 727 C C . LYS A 1 92 ? -9.448 -23.832 4.855 1.00 45.19 92 LYS A C 1
ATOM 729 O O . LYS A 1 92 ? -9.092 -23.812 6.055 1.00 45.19 92 LYS A O 1
#

Secondary structure (DSSP, 8-state):
--SEEEETTEEEEEEPPTT--SS-PEEEEEEE-SSS-EEEEEEEETTT-S---HHHHHHHHHHHHHHHT--HHHHHHHHHTTSS--------

Radius of gyration: 14.29 Å; Cα contacts (8 Å, |Δi|>4): 113; chains: 1; bounding box: 32×33×30 Å

Solvent-accessible surface area (backbone atoms only — not comparable to full-atom values): 5696 Å² total; per-residue (Å²): 136,72,76,44,79,73,52,64,39,28,31,36,33,75,44,79,43,87,97,52,82,96,73,52,41,30,45,31,36,32,27,36,82,80,78,83,56,77,43,84,77,47,76,43,53,67,82,75,65,89,76,79,51,73,69,57,48,52,52,51,24,53,49,28,48,53,63,74,65,56,50,72,69,54,50,51,51,32,42,75,72,63,78,41,79,88,83,75,84,80,84,126

Nearest PDB structures (foldseek):
  5jaa-assembly1_D  TM=6.549E-01  e=3.128E-02  Vibrio cholerae O1 biovar El Tor str. N16961
  6m9y-assembly1_C  TM=4.215E-01  e=2.329E+00  Branchiostoma floridae
  7qoo-assembly1_O  TM=2.723E-01  e=1.931E+00  Homo sapiens
  1xa1-assembly3_C  TM=2.833E-01  e=4.086E+00  Staphylococcus aureus
  6ue5-assembly1_A  TM=3.425E-01  e=5.944E+00  Homo sapiens

Foldseek 3Di:
DFDDDLDLQKTWHWDDDPPDPPAWIKIWIWGDPPPPDIATDDIDTPPPDDDQDPVNSVVVSVVSVVVVPDDPVRVVVCCVVVVDDDDDPDDD

Sequence (92 aa):
MVDANLGGGVFKKRVARQGFEKSGSYRTILASNYNGMWVFIIGFAKNERDNIESQELIAIQGYAKFLMGLSKSEIDNLLENKELYEVKNETK

Mean predicted aligned error: 6.17 Å

pLDDT: mean 84.75, std 13.05, range [45.19, 96.81]